Protein AF-A0A9X9A0M3-F1 (afdb_monomer_lite)

Radius of gyration: 16.42 Å; chains: 1; bounding box: 39×26×40 Å

Sequence (74 aa):
ILEGEVTLFGHSMGGIIVHRMAQILESKGINPKNVIISAMNPPEIRRKTNHLDDKDFIDYIKSLGGLPDEVLQH

Structure (mmCIF, N/CA/C/O backbone):
data_AF-A0A9X9A0M3-F1
#
_entry.id   AF-A0A9X9A0M3-F1
#
loop_
_atom_site.group_PDB
_atom_site.id
_atom_site.type_symbol
_atom_site.label_atom_id
_atom_site.label_alt_id
_atom_site.label_comp_id
_atom_site.label_asym_id
_atom_site.label_entity_id
_atom_site.label_seq_id
_atom_site.pdbx_PDB_ins_code
_atom_site.Cartn_x
_atom_site.Cartn_y
_atom_site.Cartn_z
_atom_site.occupancy
_atom_site.B_iso_or_equiv
_atom_site.auth_seq_id
_atom_site.auth_comp_id
_atom_site.auth_asym_id
_atom_site.auth_atom_id
_atom_site.pdbx_PDB_model_num
ATOM 1 N N . ILE A 1 1 ? -7.608 14.282 16.305 1.00 62.50 1 ILE A N 1
ATOM 2 C CA . ILE A 1 1 ? -8.223 12.932 16.311 1.00 62.50 1 ILE A CA 1
ATOM 3 C C . ILE A 1 1 ? -8.927 12.798 14.968 1.00 62.50 1 ILE A C 1
ATOM 5 O O . ILE A 1 1 ? -9.415 13.811 14.490 1.00 62.50 1 ILE A O 1
ATOM 9 N N . LEU A 1 2 ? -8.864 11.644 14.297 1.00 64.62 2 LEU A N 1
ATOM 10 C CA . LEU A 1 2 ? -9.626 11.459 13.056 1.00 64.62 2 LEU A CA 1
ATOM 11 C C . LEU A 1 2 ? -11.114 11.457 13.430 1.00 64.62 2 LEU A C 1
ATOM 13 O O . LEU A 1 2 ? -11.523 10.636 14.246 1.00 64.62 2 LEU A O 1
ATOM 17 N N . GLU A 1 3 ? -11.885 12.399 12.897 1.00 67.06 3 GLU A N 1
ATOM 18 C CA . GLU A 1 3 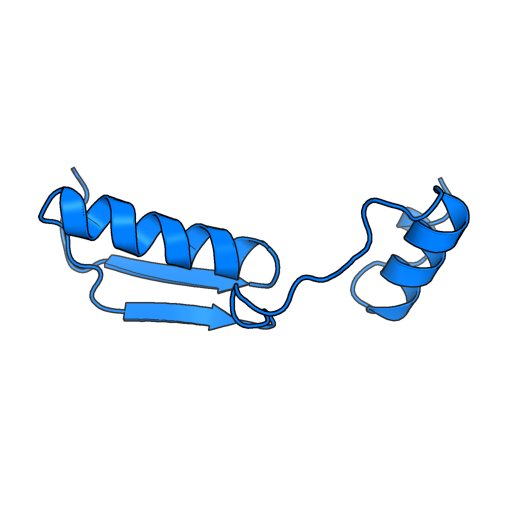? -13.328 12.499 13.129 1.00 67.06 3 GLU A CA 1
ATOM 19 C C . GLU A 1 3 ? -14.078 11.974 11.901 1.00 67.06 3 GLU A C 1
ATOM 21 O O . GLU A 1 3 ? -13.749 12.327 10.769 1.00 67.06 3 GLU A O 1
ATOM 26 N N . GLY A 1 4 ? -15.078 11.118 12.125 1.00 80.25 4 GLY A N 1
ATOM 27 C CA . GLY A 1 4 ? -15.866 10.490 11.062 1.00 80.25 4 GLY A CA 1
ATOM 28 C C . GLY A 1 4 ? -15.324 9.142 10.573 1.00 80.25 4 GLY A C 1
ATOM 29 O O . GLY A 1 4 ? -14.337 8.607 11.077 1.00 80.25 4 GLY A O 1
ATOM 30 N N . GLU A 1 5 ? -16.021 8.552 9.601 1.00 90.12 5 GLU A N 1
ATOM 31 C CA . GLU A 1 5 ? -15.642 7.264 9.019 1.00 90.12 5 GLU A CA 1
ATOM 32 C C . GLU A 1 5 ? -14.385 7.402 8.149 1.00 90.12 5 GLU A C 1
ATOM 34 O O . GLU A 1 5 ? -14.361 8.156 7.177 1.00 90.12 5 GLU A O 1
ATOM 39 N N . VAL A 1 6 ? -13.346 6.627 8.461 1.00 92.31 6 VAL A N 1
ATOM 40 C CA . VAL A 1 6 ? -12.073 6.654 7.728 1.00 92.31 6 VAL A CA 1
ATOM 41 C C . VAL A 1 6 ? -11.952 5.424 6.838 1.00 92.31 6 VAL A C 1
ATOM 43 O O . VAL A 1 6 ? -12.133 4.298 7.295 1.00 92.31 6 VAL A O 1
ATOM 46 N N . THR A 1 7 ? -11.592 5.628 5.572 1.00 96.06 7 THR A N 1
ATOM 47 C CA . THR A 1 7 ? -11.147 4.559 4.669 1.00 96.06 7 THR A CA 1
ATOM 48 C C . THR A 1 7 ? -9.670 4.746 4.367 1.00 96.06 7 THR A C 1
ATOM 50 O O . THR A 1 7 ? -9.242 5.837 3.994 1.00 96.06 7 THR A O 1
ATOM 53 N N . LEU A 1 8 ? -8.891 3.678 4.520 1.00 97.31 8 LEU A N 1
ATOM 54 C CA . LEU A 1 8 ? -7.482 3.660 4.155 1.00 97.31 8 LEU A CA 1
ATOM 55 C C . LEU A 1 8 ? -7.321 3.062 2.765 1.00 97.31 8 LEU A C 1
ATOM 57 O O . LEU A 1 8 ? -7.849 1.988 2.488 1.00 97.31 8 LEU A O 1
ATOM 61 N N . PHE A 1 9 ? -6.556 3.728 1.910 1.00 97.94 9 PHE A N 1
ATOM 62 C CA . PHE A 1 9 ? -6.187 3.224 0.594 1.00 97.94 9 PHE A CA 1
ATOM 63 C C . PHE A 1 9 ? -4.670 3.271 0.436 1.00 97.94 9 PHE A C 1
ATOM 65 O O . PHE A 1 9 ? -4.050 4.304 0.688 1.00 97.94 9 PHE A O 1
ATOM 72 N N . GLY A 1 10 ? -4.077 2.158 0.014 1.00 97.69 10 GLY A N 1
ATOM 73 C CA . GLY A 1 10 ? -2.645 2.048 -0.221 1.00 97.69 10 GLY A CA 1
ATOM 74 C C . GLY A 1 10 ? -2.342 1.290 -1.505 1.00 97.69 10 GLY A C 1
ATOM 75 O O . GLY A 1 10 ? -2.794 0.161 -1.681 1.00 97.69 10 GLY A O 1
ATOM 76 N N . HIS A 1 11 ? -1.540 1.893 -2.382 1.00 95.12 11 HIS A N 1
ATOM 77 C CA . HIS A 1 11 ? -1.071 1.286 -3.628 1.00 95.12 11 HIS A CA 1
ATOM 78 C C . HIS A 1 11 ? 0.423 0.949 -3.558 1.00 95.12 11 HIS A C 1
ATOM 80 O O . HIS A 1 11 ? 1.206 1.752 -3.045 1.00 95.12 11 HIS A O 1
ATOM 86 N N . SER A 1 12 ? 0.828 -0.212 -4.086 1.00 91.25 12 SER A N 1
ATOM 87 C CA . SER A 1 12 ? 2.217 -0.692 -4.069 1.00 91.25 12 SER A CA 1
ATOM 88 C C . SER A 1 12 ? 2.787 -0.639 -2.638 1.00 91.25 12 SER A C 1
ATOM 90 O O . SER A 1 12 ? 2.184 -1.197 -1.720 1.00 91.25 12 SER A O 1
ATOM 92 N N . MET A 1 13 ? 3.884 0.084 -2.392 1.00 90.88 13 MET A N 1
ATOM 93 C CA . MET A 1 13 ? 4.430 0.311 -1.045 1.00 90.88 13 MET A CA 1
ATOM 94 C C . MET A 1 13 ? 3.385 0.861 -0.058 1.00 90.88 13 MET A C 1
ATOM 96 O O . MET A 1 13 ? 3.360 0.463 1.109 1.00 90.88 13 MET A O 1
ATOM 100 N N . GLY A 1 14 ? 2.477 1.718 -0.533 1.00 95.88 14 GLY A N 1
ATOM 101 C CA . GLY A 1 14 ? 1.373 2.252 0.259 1.00 95.88 14 GLY A CA 1
ATOM 102 C C . GLY A 1 14 ? 0.476 1.162 0.846 1.00 95.88 14 GLY A C 1
ATOM 103 O O . GLY A 1 14 ? -0.049 1.349 1.938 1.00 95.88 14 GLY A O 1
ATOM 104 N N . GLY A 1 15 ? 0.348 0.006 0.187 1.00 95.75 15 GLY A N 1
ATOM 105 C CA . GLY A 1 15 ? -0.418 -1.143 0.679 1.00 95.75 15 GLY A CA 1
ATOM 106 C C . GLY A 1 15 ? 0.111 -1.693 2.009 1.00 95.75 15 GLY A C 1
ATOM 107 O O . GLY A 1 15 ? -0.660 -1.934 2.937 1.00 95.75 15 GLY A O 1
ATOM 108 N N . ILE A 1 16 ? 1.437 -1.816 2.143 1.00 94.38 16 ILE A N 1
ATOM 109 C CA . ILE A 1 16 ? 2.077 -2.236 3.403 1.00 94.38 16 ILE A CA 1
ATOM 110 C C . ILE A 1 16 ? 1.910 -1.167 4.484 1.00 94.38 16 ILE A C 1
ATOM 112 O O . ILE A 1 16 ? 1.656 -1.495 5.646 1.00 94.38 16 ILE A O 1
ATOM 116 N N . ILE A 1 17 ? 2.013 0.108 4.103 1.00 96.06 17 ILE A N 1
ATOM 117 C CA . ILE A 1 17 ? 1.845 1.232 5.028 1.00 96.06 17 ILE A CA 1
ATOM 118 C C . ILE A 1 17 ? 0.431 1.229 5.608 1.00 96.06 17 ILE A C 1
ATOM 120 O O . ILE A 1 17 ? 0.287 1.231 6.829 1.00 96.06 17 ILE A O 1
ATOM 124 N N . VAL A 1 18 ? -0.612 1.166 4.772 1.00 97.19 18 VAL A N 1
ATOM 125 C CA . VAL A 1 18 ? -1.997 1.176 5.270 1.00 97.19 18 VAL A CA 1
ATOM 126 C C . VAL A 1 18 ? -2.345 -0.079 6.058 1.00 97.19 18 VAL A C 1
ATOM 128 O O . VAL A 1 18 ? -3.079 0.023 7.036 1.00 97.19 18 VAL A O 1
ATOM 131 N N . HIS A 1 19 ? -1.770 -1.233 5.709 1.00 95.94 19 HIS A N 1
ATOM 132 C CA . HIS A 1 19 ? -1.928 -2.456 6.492 1.00 95.94 19 HIS A CA 1
ATOM 133 C C . HIS A 1 19 ? -1.391 -2.290 7.923 1.00 95.94 19 HIS A C 1
ATOM 135 O O . HIS A 1 19 ? -2.091 -2.591 8.889 1.00 95.94 19 HIS A O 1
ATOM 141 N N . ARG A 1 20 ? -0.172 -1.756 8.085 1.00 96.38 20 ARG A N 1
ATOM 142 C CA . ARG A 1 20 ? 0.403 -1.500 9.420 1.00 96.38 20 ARG A CA 1
ATOM 143 C C . ARG A 1 20 ? -0.291 -0.348 10.136 1.00 96.38 20 ARG A C 1
ATOM 145 O O . ARG A 1 20 ? -0.469 -0.398 11.350 1.00 96.38 20 ARG A O 1
ATOM 152 N N . MET A 1 21 ? -0.704 0.677 9.401 1.00 96.50 21 MET A N 1
ATOM 153 C CA . MET A 1 21 ? -1.428 1.808 9.966 1.00 96.50 21 MET A CA 1
ATOM 154 C C . MET A 1 21 ? -2.788 1.384 10.522 1.00 96.50 21 MET A C 1
ATOM 156 O O . MET A 1 21 ? -3.139 1.836 11.607 1.00 96.50 21 MET A O 1
ATOM 160 N N . ALA A 1 22 ? -3.509 0.483 9.845 1.00 96.12 22 ALA A N 1
ATOM 161 C CA . ALA A 1 22 ? -4.757 -0.083 10.354 1.00 96.12 22 ALA A CA 1
ATOM 162 C C . ALA A 1 22 ? -4.551 -0.741 11.728 1.00 96.12 22 ALA A C 1
ATOM 164 O O . ALA A 1 22 ? -5.237 -0.382 12.675 1.00 96.12 22 ALA A O 1
ATOM 165 N N . GLN A 1 23 ? -3.520 -1.581 11.876 1.00 95.81 23 GLN A N 1
ATOM 166 C CA . GLN A 1 23 ? -3.188 -2.238 13.151 1.00 95.81 23 GLN A CA 1
ATOM 167 C C . GLN A 1 23 ? -2.859 -1.233 14.269 1.00 95.81 23 GLN A C 1
ATOM 169 O O . GLN A 1 23 ? -3.262 -1.403 15.420 1.00 95.81 23 GLN A O 1
ATOM 174 N N . ILE A 1 24 ? -2.127 -0.162 13.942 1.00 96.62 24 ILE A N 1
ATOM 175 C CA . ILE A 1 24 ? -1.812 0.905 14.903 1.00 96.62 24 ILE A CA 1
ATOM 176 C C . ILE A 1 24 ? -3.086 1.650 15.321 1.00 96.62 24 ILE A C 1
ATOM 178 O O . ILE A 1 24 ? -3.245 1.958 16.502 1.00 96.62 24 ILE A O 1
ATOM 182 N N . LEU A 1 25 ? -3.982 1.952 14.381 1.00 94.81 25 LEU A N 1
ATOM 183 C CA . LEU A 1 25 ? -5.246 2.631 14.669 1.00 94.81 25 LEU A CA 1
ATOM 184 C C . LEU A 1 25 ? -6.162 1.752 15.530 1.00 94.81 25 LEU A C 1
ATOM 186 O O . LEU A 1 25 ? -6.657 2.237 16.548 1.00 94.81 25 LEU A O 1
ATOM 190 N N . GLU A 1 26 ? -6.279 0.462 15.210 1.00 94.31 26 GLU A N 1
ATOM 191 C CA . GLU A 1 26 ? -7.038 -0.515 16.001 1.00 94.31 26 GLU A CA 1
ATOM 192 C C . GLU A 1 26 ? -6.520 -0.574 17.445 1.00 94.31 26 GLU A C 1
ATOM 194 O O . GLU A 1 26 ? -7.301 -0.466 18.390 1.00 94.31 26 GLU A O 1
ATOM 199 N N . SER A 1 27 ? -5.193 -0.615 17.645 1.00 96.31 27 SER A N 1
ATOM 200 C CA . SER A 1 27 ? -4.592 -0.588 18.994 1.00 96.31 27 SER A CA 1
ATOM 201 C C . SER A 1 27 ? -4.880 0.694 19.790 1.00 96.31 27 SER A C 1
ATOM 203 O O . SER A 1 27 ? -4.733 0.716 21.011 1.00 96.31 27 SER A O 1
ATOM 205 N N . LYS A 1 28 ? -5.297 1.766 19.107 1.00 94.44 28 LYS A N 1
ATOM 206 C CA . LYS A 1 28 ? -5.689 3.058 19.691 1.00 94.44 28 LYS A CA 1
ATOM 207 C C . LYS A 1 28 ? -7.211 3.232 19.777 1.00 94.44 28 LYS A C 1
ATOM 209 O O . LYS A 1 28 ? -7.669 4.326 20.099 1.00 94.44 28 LYS A O 1
ATOM 214 N N . GLY A 1 29 ? -7.989 2.187 19.484 1.00 93.56 29 GLY A N 1
ATOM 215 C CA . GLY A 1 29 ? -9.454 2.211 19.508 1.00 93.56 29 GLY A CA 1
ATOM 216 C C . GLY A 1 29 ? -10.097 2.897 18.298 1.00 93.56 29 GLY A C 1
ATOM 217 O O . GLY A 1 29 ? -11.279 3.226 18.344 1.00 93.56 29 GLY A O 1
ATOM 218 N N . ILE A 1 30 ? -9.339 3.129 17.224 1.00 93.00 30 ILE A N 1
ATOM 219 C CA . ILE A 1 30 ? -9.830 3.727 15.981 1.00 93.00 30 ILE A CA 1
ATOM 220 C C . ILE A 1 30 ? -9.908 2.622 14.931 1.00 93.00 30 ILE A C 1
ATOM 222 O O . ILE A 1 30 ? -8.881 2.167 14.441 1.00 93.00 30 ILE A O 1
ATOM 226 N N . ASN A 1 31 ? -11.115 2.218 14.546 1.00 92.81 31 ASN A N 1
ATOM 227 C CA . ASN A 1 31 ? -11.305 1.188 13.526 1.00 92.81 31 ASN A CA 1
ATOM 228 C C . ASN A 1 31 ? -11.610 1.850 12.175 1.00 92.81 31 ASN A C 1
ATOM 230 O O . ASN A 1 31 ? -12.673 2.465 12.037 1.00 92.81 31 ASN A O 1
ATOM 234 N N . PRO A 1 32 ? -10.714 1.759 11.173 1.00 94.69 32 PRO A N 1
ATOM 235 C CA . PRO A 1 32 ? -11.042 2.194 9.823 1.00 94.69 32 PRO A CA 1
ATOM 236 C C . PRO A 1 32 ? -12.244 1.408 9.296 1.00 94.69 32 PRO A C 1
ATOM 238 O O . PRO A 1 32 ? -12.318 0.193 9.466 1.00 94.69 32 PRO A O 1
ATOM 241 N N . LYS A 1 33 ? -13.166 2.084 8.608 1.00 95.88 33 LYS A N 1
ATOM 242 C CA . LYS A 1 33 ? -14.327 1.438 7.983 1.00 95.88 33 LYS A CA 1
ATOM 243 C C . LYS A 1 33 ? -13.904 0.467 6.886 1.00 95.88 33 LYS A C 1
ATOM 245 O O . LYS A 1 33 ? -14.482 -0.603 6.754 1.00 95.88 33 LYS A O 1
ATOM 250 N N . ASN A 1 34 ? -12.901 0.856 6.099 1.00 96.50 34 ASN A N 1
ATOM 251 C CA . ASN A 1 34 ? -12.335 0.025 5.045 1.00 96.50 34 ASN A CA 1
ATOM 252 C C . ASN A 1 34 ? -10.814 0.179 4.999 1.00 96.50 34 ASN A C 1
ATOM 254 O O . ASN A 1 34 ? -10.277 1.265 5.239 1.00 96.50 34 ASN A O 1
ATOM 258 N N . VAL A 1 35 ? -10.137 -0.896 4.600 1.00 97.19 35 VAL A N 1
ATOM 259 C CA . VAL A 1 35 ? -8.716 -0.897 4.242 1.00 97.19 35 VAL A CA 1
ATOM 260 C C . VAL A 1 35 ? -8.586 -1.511 2.854 1.00 97.19 35 VAL A C 1
ATOM 262 O O . VAL A 1 35 ? -8.899 -2.681 2.651 1.00 97.19 35 VAL A O 1
ATOM 265 N N . ILE A 1 36 ? -8.142 -0.712 1.890 1.00 98.19 36 ILE A N 1
ATOM 266 C CA . ILE A 1 36 ? -7.996 -1.099 0.489 1.00 98.19 36 ILE A CA 1
ATOM 267 C C . ILE A 1 36 ? -6.505 -1.196 0.173 1.00 98.19 36 ILE A C 1
ATOM 269 O O . ILE A 1 36 ? -5.772 -0.207 0.251 1.00 98.19 36 ILE A O 1
ATOM 273 N N . ILE A 1 37 ? -6.064 -2.394 -0.205 1.00 97.75 37 ILE A N 1
ATOM 274 C CA . ILE A 1 37 ? -4.685 -2.691 -0.596 1.00 97.75 37 ILE A CA 1
ATOM 275 C C . ILE A 1 37 ? -4.668 -2.965 -2.101 1.00 97.75 37 ILE A C 1
ATOM 277 O O . ILE A 1 37 ? -5.356 -3.863 -2.581 1.00 97.75 37 ILE A O 1
ATOM 281 N N . SER A 1 38 ? -3.889 -2.185 -2.848 1.00 96.38 38 SER A N 1
ATOM 282 C CA . SER A 1 38 ? -3.805 -2.240 -4.310 1.00 96.38 38 SER A CA 1
ATOM 283 C C . SER A 1 38 ? -2.384 -2.561 -4.777 1.00 96.38 38 SER A C 1
ATOM 285 O O . SER A 1 38 ? -1.416 -1.993 -4.272 1.00 96.38 38 SER A O 1
ATOM 287 N N . ALA A 1 39 ? -2.260 -3.458 -5.763 1.00 92.50 39 ALA A N 1
ATOM 288 C CA . ALA A 1 39 ? -1.001 -3.837 -6.423 1.00 92.50 39 ALA A CA 1
ATOM 289 C C . ALA A 1 39 ? 0.149 -4.222 -5.468 1.00 92.50 39 ALA A C 1
ATOM 291 O O . ALA A 1 39 ? 1.329 -3.986 -5.749 1.00 92.50 39 ALA A O 1
ATOM 292 N N . MET A 1 40 ? -0.192 -4.818 -4.326 1.00 92.50 40 MET A N 1
ATOM 293 C CA . MET A 1 40 ? 0.773 -5.212 -3.310 1.00 92.50 40 MET A CA 1
ATOM 294 C C . MET A 1 40 ? 0.540 -6.654 -2.888 1.00 92.50 40 MET A C 1
ATOM 296 O O . MET A 1 40 ? -0.590 -7.064 -2.637 1.00 92.50 40 MET A O 1
ATOM 300 N N . ASN A 1 41 ? 1.630 -7.412 -2.803 1.00 90.88 41 ASN A N 1
ATOM 301 C CA . ASN A 1 41 ? 1.578 -8.769 -2.284 1.00 90.88 41 ASN A CA 1
ATOM 302 C C . ASN A 1 41 ? 1.316 -8.754 -0.769 1.00 90.88 41 ASN A C 1
ATOM 304 O O . ASN A 1 41 ? 1.689 -7.789 -0.092 1.00 90.88 41 ASN A O 1
ATOM 308 N N . PRO A 1 42 ? 0.749 -9.836 -0.214 1.00 89.62 42 PRO A N 1
ATOM 309 C CA . PRO A 1 42 ? 0.691 -10.036 1.228 1.00 89.62 42 PRO A CA 1
ATOM 310 C C . PRO A 1 42 ? 2.071 -9.861 1.901 1.00 89.62 42 PRO A C 1
ATOM 312 O O . PRO A 1 42 ? 3.086 -10.198 1.285 1.00 89.62 42 PRO A O 1
ATOM 315 N N . PRO A 1 43 ? 2.144 -9.381 3.162 1.00 86.00 43 PRO A N 1
ATOM 316 C CA . PRO A 1 43 ? 3.412 -9.054 3.836 1.00 86.00 43 PRO A CA 1
ATOM 317 C C . PRO A 1 43 ? 4.404 -10.221 3.968 1.00 86.00 43 PRO A C 1
ATOM 319 O O . PRO A 1 43 ? 5.609 -10.003 4.097 1.00 86.00 43 PRO A O 1
ATOM 322 N N . GLU A 1 44 ? 3.904 -11.455 3.952 1.00 87.81 44 GLU A N 1
ATOM 323 C CA . GLU A 1 44 ? 4.704 -12.685 3.980 1.00 87.81 44 GLU A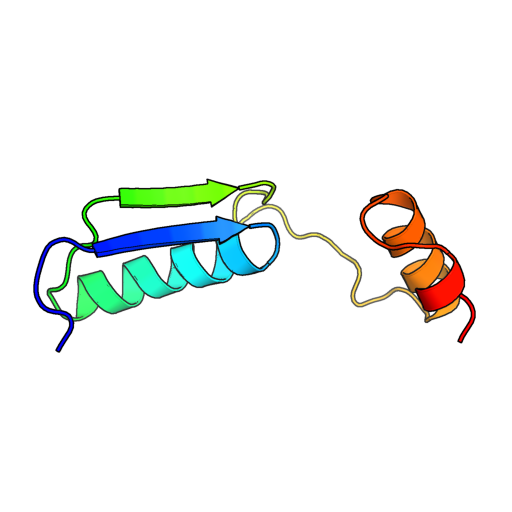 CA 1
ATOM 324 C C . GLU A 1 44 ? 5.509 -12.906 2.687 1.00 87.81 44 GLU A C 1
ATOM 326 O O . GLU A 1 44 ? 6.590 -13.498 2.718 1.00 87.81 44 GLU A O 1
ATOM 331 N N . ILE A 1 45 ? 5.046 -12.359 1.560 1.00 88.25 45 ILE A N 1
ATOM 332 C CA . ILE A 1 45 ? 5.723 -12.446 0.266 1.00 88.25 45 ILE A CA 1
ATOM 333 C C . ILE A 1 45 ? 6.642 -11.232 0.105 1.00 88.25 45 ILE A C 1
ATOM 335 O O . ILE A 1 45 ? 6.244 -10.158 -0.356 1.00 88.25 45 ILE A O 1
ATOM 339 N N . ARG A 1 46 ? 7.918 -11.405 0.460 1.00 77.31 46 ARG A N 1
ATOM 340 C CA . ARG A 1 46 ? 8.931 -10.355 0.289 1.00 77.31 46 ARG A CA 1
ATOM 341 C C . ARG A 1 46 ? 9.404 -10.264 -1.159 1.00 77.31 46 ARG A C 1
ATOM 343 O O . ARG A 1 46 ? 9.954 -11.221 -1.699 1.00 77.31 46 ARG A O 1
ATOM 350 N N . ARG A 1 47 ? 9.304 -9.070 -1.745 1.00 74.19 47 ARG A N 1
ATOM 351 C CA . ARG A 1 47 ? 10.099 -8.709 -2.926 1.00 74.19 47 ARG A CA 1
ATOM 352 C C . ARG A 1 47 ? 11.543 -8.496 -2.482 1.00 74.19 47 ARG A C 1
ATOM 354 O O . ARG A 1 47 ? 11.803 -7.731 -1.556 1.00 74.19 47 ARG A O 1
ATOM 361 N N . LYS A 1 48 ? 12.482 -9.199 -3.109 1.00 73.12 48 LYS A N 1
ATOM 362 C CA . LYS A 1 48 ? 13.914 -9.012 -2.868 1.00 73.12 48 LYS A CA 1
ATOM 363 C C . LYS A 1 48 ? 14.447 -8.103 -3.967 1.00 73.12 48 LYS A C 1
ATOM 365 O O . LYS A 1 48 ? 14.819 -8.592 -5.017 1.00 73.12 48 LYS A O 1
ATOM 370 N N . THR A 1 49 ? 14.462 -6.798 -3.737 1.00 78.06 49 THR A N 1
ATOM 371 C CA . THR A 1 49 ? 15.079 -5.824 -4.662 1.00 78.06 49 THR A CA 1
ATOM 372 C C . THR A 1 49 ? 16.229 -5.070 -4.003 1.00 78.06 49 THR A C 1
ATOM 374 O O . THR A 1 49 ? 17.085 -4.539 -4.685 1.00 78.06 49 THR A O 1
ATOM 377 N N . ASN A 1 50 ? 16.314 -5.101 -2.670 1.00 79.31 50 ASN A N 1
ATOM 378 C CA . ASN A 1 50 ? 17.305 -4.368 -1.872 1.00 79.31 50 ASN A CA 1
ATOM 379 C C . ASN A 1 50 ? 18.764 -4.830 -2.066 1.00 79.31 50 ASN A C 1
ATOM 381 O O . ASN A 1 50 ? 19.653 -4.292 -1.421 1.00 79.31 50 ASN A O 1
ATOM 385 N N . HIS A 1 51 ? 18.989 -5.883 -2.849 1.00 84.69 51 HIS A N 1
ATOM 386 C CA . HIS A 1 51 ? 20.309 -6.453 -3.125 1.00 84.69 51 HIS A CA 1
ATOM 387 C C . HIS A 1 51 ? 20.768 -6.189 -4.563 1.00 84.69 51 HIS A C 1
ATOM 389 O O . HIS A 1 51 ? 21.870 -6.596 -4.915 1.00 84.69 51 HIS A O 1
ATOM 395 N N . LEU A 1 52 ? 19.902 -5.586 -5.383 1.00 89.31 52 LEU A N 1
ATOM 396 C CA . LEU A 1 52 ? 20.222 -5.226 -6.755 1.00 89.31 52 LEU A CA 1
ATOM 397 C C . LEU A 1 52 ? 21.184 -4.039 -6.732 1.00 89.31 52 LEU A C 1
ATOM 399 O O . LEU A 1 52 ? 21.047 -3.154 -5.883 1.00 89.31 52 LEU A O 1
ATOM 403 N N . ASP A 1 53 ? 22.146 -4.038 -7.650 1.00 92.38 53 ASP A N 1
ATOM 404 C CA . ASP A 1 53 ? 22.906 -2.829 -7.943 1.00 92.38 53 ASP A CA 1
ATOM 405 C C . ASP A 1 53 ? 22.027 -1.814 -8.693 1.00 92.38 53 ASP A C 1
ATOM 407 O O . ASP A 1 53 ? 20.890 -2.109 -9.072 1.00 92.38 53 ASP A O 1
ATOM 411 N N . ASP A 1 54 ? 22.536 -0.599 -8.891 1.00 89.06 54 ASP A N 1
ATOM 412 C CA . ASP A 1 54 ? 21.758 0.482 -9.500 1.00 89.06 54 ASP A CA 1
ATOM 413 C C . ASP A 1 54 ? 21.243 0.114 -10.898 1.00 89.06 54 ASP A C 1
ATOM 415 O O . ASP A 1 54 ? 20.116 0.460 -11.255 1.00 89.06 54 ASP A O 1
ATOM 419 N N . LYS A 1 55 ? 22.031 -0.630 -11.683 1.00 89.94 55 LYS A N 1
ATOM 420 C CA . LYS A 1 55 ? 21.647 -1.021 -13.040 1.00 89.94 55 LYS A CA 1
ATOM 421 C C . LYS A 1 55 ? 20.502 -2.029 -13.005 1.00 89.94 55 LYS A C 1
ATOM 423 O O . LYS A 1 55 ? 19.469 -1.800 -13.636 1.00 89.94 55 LYS A O 1
ATOM 428 N N . ASP A 1 56 ? 20.665 -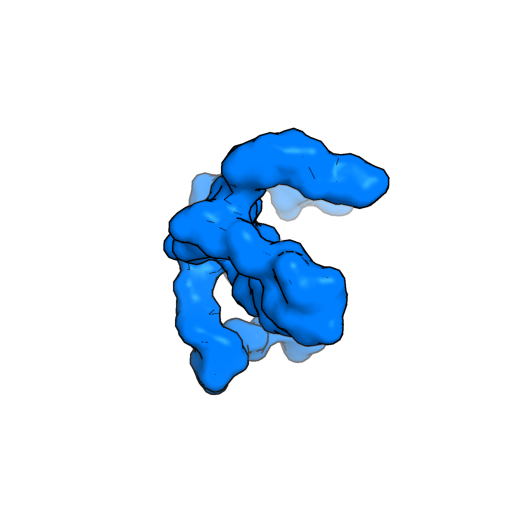3.107 -12.245 1.00 90.69 56 ASP A N 1
ATOM 429 C CA . ASP A 1 56 ? 19.648 -4.148 -12.113 1.00 90.69 56 ASP A CA 1
ATOM 430 C C . ASP A 1 56 ? 18.369 -3.595 -11.462 1.00 90.69 56 ASP A C 1
ATOM 432 O O . ASP A 1 56 ? 17.254 -4.010 -11.792 1.00 90.69 56 ASP A O 1
ATOM 436 N N . PHE A 1 57 ? 18.504 -2.620 -10.559 1.00 90.06 57 PHE A N 1
ATOM 437 C CA . PHE A 1 57 ? 17.377 -1.920 -9.954 1.00 90.06 57 PHE A CA 1
ATOM 438 C C . PHE A 1 57 ? 16.621 -1.047 -10.963 1.00 90.06 57 PHE A C 1
ATOM 440 O O . PHE A 1 57 ? 15.388 -1.092 -10.996 1.00 90.06 57 PHE A O 1
ATOM 447 N N . ILE A 1 58 ? 17.327 -0.292 -11.812 1.00 89.56 58 ILE A N 1
ATOM 448 C CA . ILE A 1 58 ? 16.714 0.506 -12.885 1.00 89.56 58 ILE A CA 1
ATOM 449 C C . ILE A 1 58 ? 16.006 -0.404 -13.894 1.00 89.56 58 ILE A C 1
ATOM 451 O O . ILE A 1 58 ? 14.865 -0.118 -14.263 1.00 89.56 58 ILE A O 1
ATOM 455 N N . ASP A 1 59 ? 16.622 -1.515 -14.301 1.00 89.88 59 ASP A N 1
ATOM 456 C CA . ASP A 1 59 ? 16.008 -2.482 -15.221 1.00 89.88 59 ASP A CA 1
ATOM 457 C C . ASP A 1 59 ? 14.764 -3.137 -14.598 1.00 89.88 59 ASP A C 1
ATOM 459 O O . ASP A 1 59 ? 13.721 -3.275 -15.251 1.00 89.88 59 ASP A O 1
ATOM 463 N N . TYR A 1 60 ? 14.817 -3.460 -13.303 1.00 89.06 60 TYR A N 1
ATOM 464 C CA . TYR A 1 60 ? 13.648 -3.916 -12.559 1.00 89.06 60 TYR A CA 1
ATOM 465 C C . TYR A 1 60 ? 12.536 -2.858 -12.548 1.00 89.06 60 TYR A C 1
ATOM 467 O O . TYR A 1 60 ? 11.390 -3.185 -12.858 1.00 89.06 60 TYR A O 1
ATOM 475 N N . ILE A 1 61 ? 12.842 -1.594 -12.244 1.00 88.62 61 ILE A N 1
ATOM 476 C CA . ILE A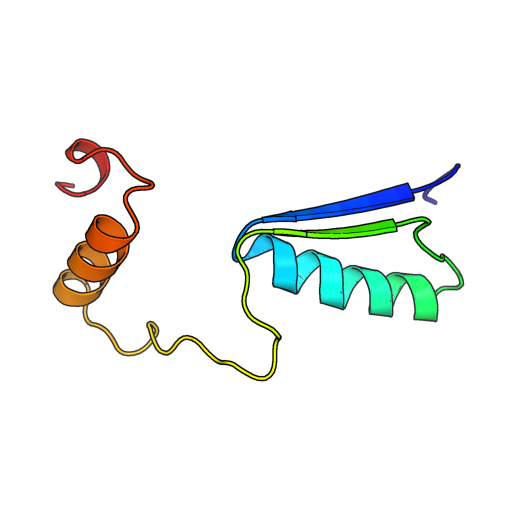 1 61 ? 11.848 -0.511 -12.249 1.00 88.62 61 ILE A CA 1
ATOM 477 C C . ILE A 1 61 ? 11.249 -0.308 -13.646 1.00 88.62 61 ILE A C 1
ATOM 479 O O . ILE A 1 61 ? 10.025 -0.196 -13.757 1.00 88.62 61 ILE A O 1
ATOM 483 N N . LYS A 1 62 ? 12.069 -0.327 -14.705 1.00 89.38 62 LYS A N 1
ATOM 484 C CA . LYS A 1 62 ? 11.608 -0.294 -16.105 1.00 89.38 62 LYS A CA 1
ATOM 485 C C . LYS A 1 62 ? 10.596 -1.399 -16.382 1.00 89.38 62 LYS A C 1
ATOM 487 O O . LYS A 1 62 ? 9.540 -1.133 -16.952 1.00 89.38 62 LYS A O 1
ATOM 492 N N . SER A 1 63 ? 10.866 -2.620 -15.914 1.00 89.12 63 SER A N 1
ATOM 493 C CA . SER A 1 63 ? 9.966 -3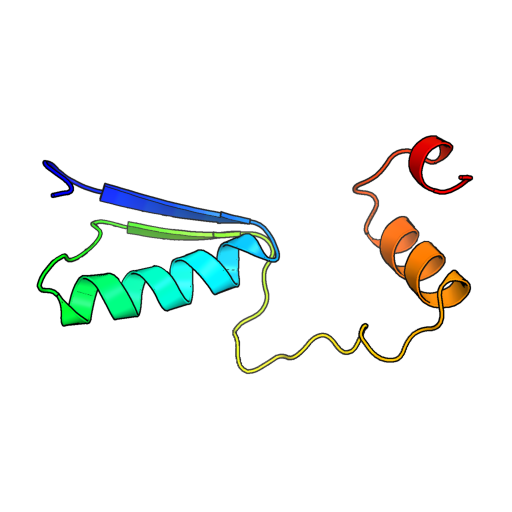.764 -16.114 1.00 89.12 63 SER A CA 1
ATOM 494 C C . SER A 1 63 ? 8.582 -3.598 -15.467 1.00 89.12 63 SER A C 1
ATOM 496 O O . SER A 1 63 ? 7.624 -4.237 -15.899 1.00 89.12 63 SER A O 1
ATOM 498 N N . LEU A 1 64 ? 8.449 -2.727 -14.458 1.00 88.06 64 LEU A N 1
ATOM 499 C CA . LEU A 1 64 ? 7.162 -2.425 -13.825 1.00 88.06 64 LEU A CA 1
ATOM 500 C C . LEU A 1 64 ? 6.276 -1.510 -14.687 1.00 88.06 64 LEU A C 1
ATOM 502 O O . LEU A 1 64 ? 5.085 -1.398 -14.404 1.00 88.06 64 LEU A O 1
ATOM 506 N N . GLY A 1 65 ? 6.839 -0.845 -15.704 1.00 87.75 65 GLY A N 1
ATOM 507 C CA . GLY A 1 65 ? 6.104 -0.027 -16.677 1.00 87.75 65 GLY A CA 1
ATOM 508 C C . GLY A 1 65 ? 5.450 1.239 -16.111 1.00 87.75 65 GLY A C 1
ATOM 509 O O . GLY A 1 65 ? 4.596 1.830 -16.765 1.00 87.75 65 GLY A O 1
ATOM 510 N N . GLY A 1 66 ? 5.802 1.638 -14.885 1.00 84.50 66 GLY A N 1
ATOM 511 C CA . GLY A 1 66 ? 5.156 2.743 -14.166 1.00 84.50 66 GLY A CA 1
ATOM 512 C C . GLY A 1 66 ? 5.869 4.093 -14.260 1.00 84.50 66 GLY A C 1
ATOM 513 O O . GLY A 1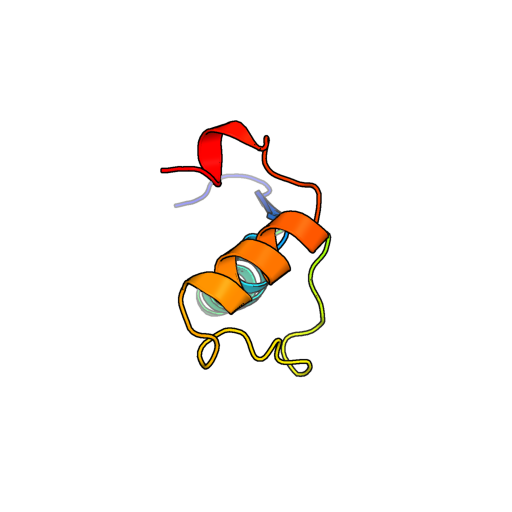 66 ? 5.354 5.071 -13.722 1.00 84.50 66 GLY A O 1
ATOM 514 N N . LEU A 1 67 ? 7.045 4.152 -14.890 1.00 88.69 67 LEU A N 1
ATOM 515 C CA . LEU A 1 67 ? 7.845 5.370 -15.029 1.00 88.69 67 LEU A CA 1
ATOM 516 C C . LEU A 1 67 ? 8.234 5.599 -16.495 1.00 88.69 67 LEU A C 1
ATOM 518 O O . LEU A 1 67 ? 8.505 4.626 -17.197 1.00 88.69 67 LEU A O 1
ATOM 522 N N . PRO A 1 68 ? 8.268 6.863 -16.949 1.00 89.06 68 PRO A N 1
ATOM 523 C CA . PRO A 1 68 ? 8.715 7.208 -18.291 1.00 89.06 68 PRO A CA 1
ATOM 524 C C . PRO A 1 68 ? 10.246 7.075 -18.409 1.00 89.06 68 PRO A C 1
ATOM 526 O O . PRO A 1 68 ? 10.968 7.238 -17.419 1.00 89.06 68 PRO A O 1
ATOM 529 N N . ASP A 1 69 ? 10.741 6.771 -19.611 1.00 86.19 69 ASP A N 1
ATOM 530 C CA . ASP A 1 69 ? 12.157 6.453 -19.851 1.00 86.19 69 ASP A CA 1
ATOM 531 C C . ASP A 1 69 ? 13.100 7.606 -19.489 1.00 86.19 69 ASP A C 1
ATOM 533 O O . ASP A 1 69 ? 14.224 7.364 -19.051 1.00 86.19 69 ASP A O 1
ATOM 537 N N . GLU A 1 70 ? 12.645 8.851 -19.613 1.00 87.44 70 GLU A N 1
ATOM 538 C CA . GLU A 1 70 ? 13.417 10.055 -19.302 1.00 87.44 70 GLU A CA 1
ATOM 539 C C . GLU A 1 70 ? 13.823 10.113 -17.824 1.00 87.44 70 GLU A C 1
ATOM 541 O O . GLU A 1 70 ? 14.916 10.570 -17.499 1.00 87.44 70 GLU A O 1
ATOM 546 N N . VAL A 1 71 ? 12.979 9.598 -16.924 1.00 86.75 71 VAL A N 1
ATOM 547 C CA . VAL A 1 71 ? 13.274 9.533 -15.480 1.00 86.75 71 VAL A CA 1
ATOM 548 C C . VAL A 1 71 ? 14.326 8.462 -15.172 1.00 86.75 71 VAL A C 1
ATOM 550 O O . VAL A 1 71 ? 14.990 8.524 -14.143 1.00 86.75 71 VAL A O 1
ATOM 553 N N . LEU A 1 72 ? 14.496 7.485 -16.064 1.00 82.25 72 LEU A N 1
ATOM 554 C CA . LEU A 1 72 ? 15.355 6.313 -15.873 1.00 82.25 72 LEU A CA 1
ATOM 555 C C . LEU A 1 72 ? 16.733 6.467 -16.543 1.00 82.25 72 LEU A C 1
ATOM 557 O O . LEU A 1 72 ? 17.515 5.518 -16.545 1.00 82.25 72 LEU A O 1
ATOM 561 N N . GLN A 1 73 ? 17.006 7.624 -17.154 1.00 78.44 73 GLN A N 1
ATOM 562 C CA . GLN A 1 73 ? 18.235 7.940 -17.897 1.00 78.44 73 GLN A CA 1
ATOM 563 C C . GLN A 1 73 ? 19.099 9.028 -17.220 1.00 78.44 73 GLN A C 1
ATOM 565 O O . GLN A 1 73 ? 20.019 9.554 -17.848 1.00 78.44 73 GLN A O 1
ATOM 570 N N . HIS A 1 74 ? 18.804 9.395 -15.971 1.00 61.00 74 HIS A N 1
ATOM 571 C CA . HIS A 1 74 ? 19.570 10.355 -15.162 1.00 61.00 74 HIS A CA 1
ATOM 572 C C . HIS A 1 74 ? 20.316 9.650 -14.033 1.00 61.00 74 HIS A C 1
ATOM 574 O O . HIS A 1 74 ? 21.409 10.146 -13.682 1.00 61.00 74 HIS A O 1
#

pLDDT: mean 89.28, std 8.4, range [61.0, 98.19]

Foldseek 3Di:
DDPDAAEQEAEAVGLVVQVVVQVVCVVVVHHHPYYHYHPYDDPVDDDPPVPDDLVVNLVVVVVVVPDDVVVSPD

Secondary structure (DSSP, 8-state):
---S--EEEEETHHHHHHHHHHHHHHHTT---SEEEEES---TTS----TT--HHHHHHHHHHTT-S-GGGG--

InterPro domains:
  IPR001031 Thioesterase [PF00975] (6-72)
  IPR012223 Thioesterase type II, NRPS/PKS/S-FAS [PTHR11487] (4-73)
  IPR029058 Alpha/Beta hydrolase fold [G3DSA:3.40.50.1820] (2-74)
  IPR029058 Alpha/Beta hydrolase fold [SSF53474] (3-71)

Organism: Bacillus cereus (NCBI:txid1396)